Protein AF-A0A519V979-F1 (afdb_mono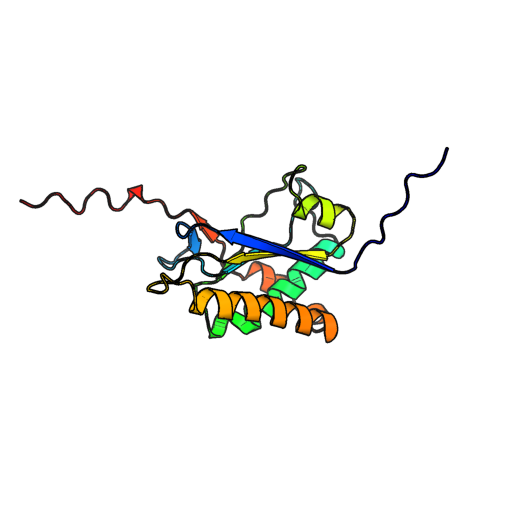mer_lite)

Sequence (162 aa):
MKQLGQWPCFDFGFNLHDQMTLWSVTKTLKPATLSFLAPAIDEELTINEIRKNAMLVIADMFKDLDEYLKQHIGLFDDEFEPRAFGDNFQKAGTSTILIEAGGYQTDFEKQEIRKYYFASILSGLISIASKTYKKQDLKNYFSIPKKRRFYLSKMGNCFKKS

Structure (mmCIF, N/CA/C/O backbone):
data_AF-A0A519V979-F1
#
_entry.id   AF-A0A519V979-F1
#
loop_
_atom_site.group_PDB
_atom_site.id
_atom_site.type_symbol
_atom_site.label_atom_id
_atom_site.label_alt_id
_atom_site.label_comp_id
_atom_site.label_asym_id
_atom_site.label_entity_id
_atom_site.label_seq_id
_atom_site.pdbx_PDB_ins_code
_atom_site.Cartn_x
_atom_site.Cartn_y
_atom_site.Cartn_z
_atom_site.occupancy
_atom_site.B_iso_or_equiv
_atom_site.auth_seq_id
_atom_site.auth_comp_id
_atom_site.auth_asym_id
_atom_site.auth_atom_id
_atom_site.pdbx_PDB_model_num
ATOM 1 N N . MET A 1 1 ? 34.395 -17.304 -15.154 1.00 40.25 1 MET A N 1
ATOM 2 C CA . MET A 1 1 ? 33.653 -16.447 -14.204 1.00 40.25 1 MET A CA 1
ATOM 3 C C . MET A 1 1 ? 32.209 -16.919 -14.178 1.00 40.25 1 MET A C 1
ATOM 5 O O . MET A 1 1 ? 31.544 -16.815 -15.199 1.00 40.25 1 MET A O 1
ATOM 9 N N . LYS A 1 2 ? 31.750 -17.530 -13.078 1.00 33.34 2 LYS A N 1
ATOM 10 C CA . LYS A 1 2 ? 30.326 -17.853 -12.908 1.00 33.34 2 LYS A CA 1
ATOM 11 C C . LYS A 1 2 ? 29.578 -16.526 -12.767 1.00 33.34 2 LYS A C 1
ATOM 13 O O . LYS A 1 2 ? 29.931 -15.745 -11.890 1.00 33.34 2 LYS A O 1
ATOM 18 N N . GLN A 1 3 ? 28.605 -16.265 -13.640 1.00 42.44 3 GLN A N 1
ATOM 19 C CA . GLN A 1 3 ? 27.621 -15.210 -13.403 1.00 42.44 3 GLN A CA 1
ATOM 20 C C . GLN A 1 3 ? 27.000 -15.482 -12.028 1.00 42.44 3 GLN A C 1
ATOM 22 O O . GLN A 1 3 ? 26.520 -16.591 -11.781 1.00 42.44 3 GLN A O 1
ATOM 27 N N . LEU A 1 4 ? 27.094 -14.515 -11.114 1.00 47.34 4 LEU A N 1
ATOM 28 C CA . LEU A 1 4 ? 26.329 -14.545 -9.871 1.00 47.34 4 LEU A CA 1
ATOM 29 C C . LEU A 1 4 ? 24.855 -14.662 -10.274 1.00 47.34 4 LEU A C 1
ATOM 31 O O . LEU A 1 4 ? 24.372 -13.874 -11.084 1.00 47.34 4 LEU A O 1
ATOM 35 N N . GLY A 1 5 ? 24.217 -15.740 -9.819 1.00 46.66 5 GLY A N 1
ATOM 36 C CA . GLY A 1 5 ? 22.949 -16.227 -10.345 1.00 46.66 5 GLY A CA 1
ATOM 37 C C . GLY A 1 5 ? 21.849 -15.173 -10.317 1.00 46.66 5 GLY A C 1
ATOM 38 O O . GLY A 1 5 ? 21.677 -14.470 -9.323 1.00 46.66 5 GLY A O 1
ATOM 39 N N . GLN A 1 6 ? 21.087 -15.109 -11.410 1.00 52.19 6 GLN A N 1
ATOM 40 C CA . GLN A 1 6 ? 19.769 -14.485 -11.420 1.00 52.19 6 GLN A CA 1
ATOM 41 C C . GLN A 1 6 ? 18.950 -15.114 -10.289 1.00 52.19 6 GLN A C 1
ATOM 43 O O . GLN A 1 6 ? 18.637 -16.305 -10.329 1.00 52.19 6 GLN A O 1
ATOM 48 N N . TRP A 1 7 ? 18.656 -14.335 -9.250 1.00 54.75 7 TRP A N 1
ATOM 49 C CA . TRP A 1 7 ? 17.638 -14.710 -8.278 1.00 54.75 7 TRP A CA 1
ATOM 50 C C . TRP A 1 7 ? 16.314 -14.937 -9.020 1.00 54.75 7 TRP A C 1
ATOM 52 O O . TRP A 1 7 ? 16.025 -14.181 -9.954 1.00 54.75 7 TRP A O 1
ATOM 62 N N . PRO A 1 8 ? 15.495 -15.937 -8.640 1.00 55.66 8 PRO A N 1
ATOM 63 C CA . PRO A 1 8 ? 14.117 -15.977 -9.104 1.00 55.66 8 PRO A CA 1
ATOM 64 C C . PRO A 1 8 ? 13.451 -14.672 -8.666 1.00 55.66 8 PRO A C 1
ATOM 66 O O . PRO A 1 8 ? 13.323 -14.401 -7.472 1.00 55.66 8 PRO A O 1
ATOM 69 N N . CYS A 1 9 ? 13.100 -13.832 -9.636 1.00 69.25 9 CYS A N 1
ATOM 70 C CA . CYS A 1 9 ? 12.393 -12.596 -9.358 1.00 69.25 9 CYS A CA 1
ATOM 71 C C . CYS A 1 9 ? 10.903 -12.931 -9.308 1.00 69.25 9 CYS A C 1
ATOM 73 O O . CYS A 1 9 ? 10.332 -13.378 -10.303 1.00 69.25 9 CYS A O 1
ATOM 75 N N . PHE A 1 10 ? 10.308 -12.817 -8.123 1.00 87.12 10 PHE A N 1
ATOM 76 C CA . PHE A 1 10 ? 8.879 -13.034 -7.932 1.00 87.12 10 PHE A CA 1
ATOM 77 C C . PHE A 1 10 ? 8.104 -11.847 -8.508 1.00 87.12 10 PHE A C 1
ATOM 79 O O . PHE A 1 10 ? 8.565 -10.713 -8.415 1.00 87.12 10 PHE A O 1
ATOM 86 N N . ASP A 1 11 ? 6.911 -12.086 -9.057 1.00 94.19 11 ASP A N 1
ATOM 87 C CA . ASP A 1 11 ? 6.093 -10.999 -9.611 1.00 94.19 11 ASP A CA 1
ATOM 88 C C . ASP A 1 11 ? 5.692 -9.979 -8.530 1.00 94.19 11 ASP A C 1
ATOM 90 O O . ASP A 1 11 ? 5.691 -8.776 -8.779 1.00 94.19 11 ASP A O 1
ATOM 94 N N . PHE A 1 12 ? 5.382 -10.453 -7.317 1.00 97.44 12 PHE A N 1
ATOM 95 C CA . PHE A 1 12 ? 4.913 -9.635 -6.196 1.00 97.44 12 PHE A CA 1
ATOM 96 C C . PHE A 1 12 ? 5.542 -10.056 -4.866 1.00 97.44 12 PHE A C 1
ATOM 98 O O . PHE A 1 12 ? 5.843 -11.231 -4.654 1.00 97.44 12 PHE A O 1
ATOM 105 N N . GLY A 1 13 ? 5.669 -9.098 -3.944 1.00 96.69 13 GLY A N 1
ATOM 106 C CA . GLY A 1 13 ? 6.132 -9.3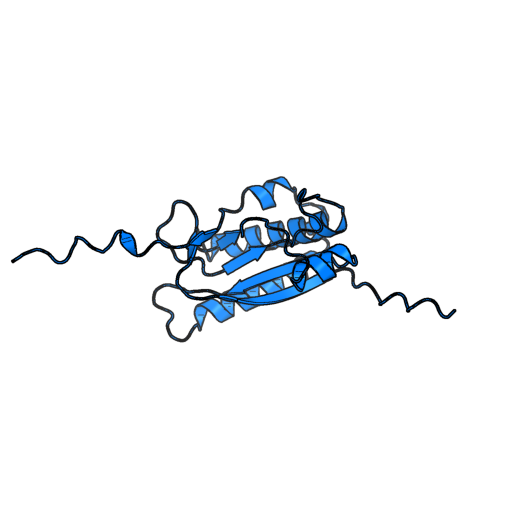28 -2.575 1.00 96.69 13 GLY A CA 1
ATOM 107 C C . GLY A 1 13 ? 5.415 -8.427 -1.572 1.00 96.69 13 GLY A C 1
ATOM 108 O O . GLY A 1 13 ? 5.157 -7.262 -1.857 1.00 96.69 13 GLY A O 1
ATOM 109 N N . PHE A 1 14 ? 5.103 -8.951 -0.386 1.00 97.06 14 PHE A N 1
ATOM 110 C CA . PHE A 1 14 ? 4.528 -8.169 0.712 1.00 97.06 14 PHE A CA 1
ATOM 111 C C . PHE A 1 14 ? 5.593 -7.903 1.774 1.00 97.06 14 PHE A C 1
ATOM 113 O O . PHE A 1 14 ? 6.181 -8.835 2.320 1.00 97.06 14 PHE A O 1
ATOM 120 N N . ASN A 1 15 ? 5.827 -6.628 2.071 1.00 95.88 15 ASN A N 1
ATOM 121 C CA . ASN A 1 15 ? 6.752 -6.168 3.096 1.00 95.88 15 ASN A CA 1
ATOM 122 C C . ASN A 1 15 ? 5.951 -5.715 4.328 1.00 95.88 15 ASN A C 1
ATOM 124 O O . ASN A 1 15 ? 5.365 -4.634 4.344 1.00 95.88 15 ASN A O 1
ATOM 128 N N . LEU A 1 16 ? 5.870 -6.590 5.326 1.00 94.56 16 LEU A N 1
ATOM 129 C CA . LEU A 1 16 ? 4.929 -6.500 6.442 1.00 94.56 16 LEU A CA 1
ATOM 130 C C . LEU A 1 16 ? 5.605 -5.937 7.697 1.00 94.56 16 LEU A C 1
ATOM 132 O O . LEU A 1 16 ? 6.583 -6.512 8.170 1.00 94.56 16 LEU A O 1
ATOM 136 N N . HIS A 1 17 ? 5.057 -4.859 8.259 1.00 90.25 17 HIS A N 1
ATOM 137 C CA . HIS A 1 17 ? 5.614 -4.158 9.419 1.00 90.25 17 HIS A CA 1
ATOM 138 C C . HIS A 1 17 ? 4.547 -3.766 10.446 1.00 90.25 17 HIS A C 1
ATOM 140 O O . HIS A 1 17 ? 3.378 -3.540 10.128 1.00 90.25 17 HIS A O 1
ATOM 146 N N . ASP A 1 18 ? 4.990 -3.616 11.692 1.00 80.56 18 ASP A N 1
ATOM 147 C CA . ASP A 1 18 ? 4.250 -2.925 12.750 1.00 80.56 18 ASP A CA 1
ATOM 148 C C . ASP A 1 18 ? 4.763 -1.478 12.845 1.00 80.56 18 ASP A C 1
ATOM 150 O O . ASP A 1 18 ? 5.965 -1.232 12.748 1.00 80.56 18 ASP A O 1
ATOM 154 N N . GLN A 1 19 ? 3.874 -0.515 13.095 1.00 70.81 19 GLN A N 1
ATOM 155 C CA . GLN A 1 19 ? 4.236 0.887 13.325 1.00 70.81 19 GLN A CA 1
ATOM 156 C C . GLN A 1 19 ? 3.797 1.359 14.715 1.00 70.81 19 GLN A C 1
ATOM 158 O O . GLN A 1 19 ? 2.820 0.884 15.296 1.00 70.81 19 GLN A O 1
ATOM 163 N N . MET A 1 20 ? 4.510 2.346 15.259 1.00 61.66 20 MET A N 1
ATOM 164 C CA . MET A 1 20 ? 4.113 2.987 16.516 1.00 61.66 20 MET A CA 1
ATOM 165 C C . MET A 1 20 ? 2.792 3.762 16.353 1.00 61.66 20 MET A C 1
ATOM 167 O O . MET A 1 20 ? 2.495 4.300 15.292 1.00 61.66 20 MET A O 1
ATOM 171 N N . THR A 1 21 ? 2.022 3.911 17.431 1.00 59.53 21 THR A N 1
ATOM 172 C CA . THR A 1 21 ? 0.708 4.595 17.466 1.00 59.53 21 THR A CA 1
ATOM 173 C C . THR A 1 21 ? 0.753 6.115 17.204 1.00 59.53 21 THR A C 1
ATOM 175 O O . THR A 1 21 ? -0.292 6.760 17.175 1.00 59.53 21 THR A O 1
ATOM 178 N N . LEU A 1 22 ? 1.938 6.708 17.005 1.00 57.75 22 LEU A N 1
ATOM 179 C CA . LEU A 1 22 ? 2.179 8.160 16.903 1.00 57.75 22 LEU A CA 1
ATOM 180 C C . LEU A 1 22 ? 1.956 8.773 15.505 1.00 57.75 22 LEU A C 1
ATOM 182 O O . LEU A 1 22 ? 2.347 9.918 15.254 1.00 57.75 22 LEU A O 1
ATOM 186 N N . TRP A 1 23 ? 1.342 8.042 14.581 1.00 58.12 23 TRP A N 1
ATOM 187 C CA . TRP A 1 23 ? 1.115 8.506 13.213 1.00 58.12 23 TRP A CA 1
ATOM 188 C C . TRP A 1 23 ? -0.357 8.805 12.956 1.00 58.12 23 TRP A C 1
ATOM 190 O O . TRP A 1 23 ? -1.224 8.081 13.439 1.00 58.12 23 TRP A O 1
ATOM 200 N N . SER A 1 24 ? -0.648 9.849 12.175 1.00 59.50 24 SER A N 1
ATOM 201 C CA . SER A 1 24 ? -2.014 10.212 11.787 1.00 59.50 24 SER A CA 1
ATOM 202 C C . SER A 1 24 ? -2.167 10.390 10.283 1.00 59.50 24 SER A C 1
ATOM 204 O O . SER A 1 24 ? -1.204 10.658 9.557 1.00 59.50 24 SER A O 1
ATOM 206 N N . VAL A 1 25 ? -3.404 10.273 9.806 1.00 59.50 25 VAL A N 1
ATOM 207 C CA . VAL A 1 25 ? -3.734 10.559 8.408 1.00 59.50 25 VAL A CA 1
ATOM 208 C C . VAL A 1 25 ? -3.787 12.076 8.193 1.00 59.50 25 VAL A C 1
ATOM 210 O O . VAL A 1 25 ? -4.369 12.818 8.991 1.00 59.50 25 VAL A O 1
ATOM 213 N N . THR A 1 26 ? -3.166 12.566 7.118 1.00 54.88 26 THR A N 1
ATOM 214 C CA . THR A 1 26 ? -3.105 13.995 6.769 1.00 54.88 26 THR A CA 1
ATOM 215 C C . THR A 1 26 ? -4.491 14.635 6.755 1.00 54.88 26 THR A C 1
ATOM 217 O O . THR A 1 26 ? -5.430 14.086 6.197 1.00 54.88 26 THR A O 1
ATOM 220 N N . LYS A 1 27 ? -4.600 15.834 7.349 1.00 53.88 27 LYS A N 1
ATOM 221 C CA . LYS A 1 27 ? -5.848 16.603 7.553 1.00 53.88 27 LYS A CA 1
ATOM 222 C C . LYS A 1 27 ? -6.856 15.968 8.525 1.00 53.88 27 LYS A C 1
ATOM 224 O O . LYS A 1 27 ? -7.979 16.450 8.617 1.00 53.88 27 LYS A O 1
ATOM 229 N N . THR A 1 28 ? -6.451 14.963 9.302 1.00 58.41 28 THR A N 1
ATOM 230 C CA . THR A 1 28 ? -7.291 14.346 10.338 1.00 58.41 28 THR A CA 1
ATOM 231 C C . THR A 1 28 ? -6.536 14.237 11.665 1.00 58.41 28 THR A C 1
ATOM 233 O O . THR A 1 28 ? -5.304 14.263 11.697 1.00 58.41 28 THR A O 1
ATOM 236 N N . LEU A 1 29 ? -7.277 14.114 12.769 1.00 63.50 29 LEU A N 1
ATOM 237 C CA . LEU A 1 29 ? -6.730 13.773 14.092 1.00 63.50 29 LEU A CA 1
ATOM 238 C C . LEU A 1 29 ? -6.770 12.259 14.361 1.00 63.50 29 LEU A C 1
ATOM 240 O O . LEU A 1 29 ? -6.563 11.828 15.492 1.00 63.50 29 LEU A O 1
ATOM 244 N N . LYS A 1 30 ? -7.066 11.453 13.335 1.00 63.25 30 LYS A N 1
ATOM 245 C CA . LYS A 1 30 ? -7.227 10.006 13.457 1.00 63.25 30 LYS A CA 1
ATOM 246 C C . LYS A 1 30 ? -5.884 9.295 13.306 1.00 63.25 30 LYS A C 1
ATOM 248 O O . LYS A 1 30 ? -5.093 9.692 12.443 1.00 63.25 30 LYS A O 1
ATOM 253 N N . PRO A 1 31 ? -5.621 8.247 14.104 1.00 67.50 31 PRO A N 1
ATOM 254 C CA . PRO A 1 31 ? -4.416 7.450 13.946 1.00 67.50 31 PRO A CA 1
ATOM 255 C C . PRO A 1 31 ? -4.395 6.769 12.572 1.00 67.50 31 PRO A C 1
ATOM 257 O O . PRO A 1 31 ? -5.429 6.310 12.085 1.00 67.50 31 PRO A O 1
ATOM 260 N N . ALA A 1 32 ? -3.213 6.695 11.963 1.00 74.69 32 ALA A N 1
ATOM 261 C CA . ALA A 1 32 ? -2.971 5.880 10.780 1.00 74.69 32 ALA A CA 1
ATOM 262 C C . ALA A 1 32 ? -2.923 4.411 11.223 1.00 74.69 32 ALA A C 1
ATOM 264 O O . ALA A 1 32 ? -1.918 3.926 11.741 1.00 74.69 32 ALA A O 1
ATOM 265 N N . THR A 1 33 ? -4.058 3.735 11.104 1.00 81.19 33 THR A N 1
ATOM 266 C CA . THR A 1 33 ? -4.244 2.346 11.530 1.00 81.19 33 THR A CA 1
ATOM 267 C C . THR A 1 33 ? -3.628 1.380 10.538 1.00 81.19 33 THR A C 1
ATOM 269 O O . THR A 1 33 ? -2.982 0.421 10.951 1.00 81.19 33 THR A O 1
ATOM 272 N N . LEU A 1 34 ? -3.769 1.673 9.248 1.00 90.38 34 LEU A N 1
ATOM 273 C CA . LEU A 1 34 ? -3.005 1.033 8.190 1.00 90.38 34 LEU A CA 1
ATOM 274 C C . LEU A 1 34 ? -2.242 2.087 7.410 1.00 90.38 34 LEU A C 1
ATOM 276 O O . LEU A 1 34 ? -2.683 3.231 7.250 1.00 90.38 34 LEU A O 1
ATOM 280 N N . SER A 1 35 ? -1.072 1.712 6.922 1.00 92.38 35 SER A N 1
ATOM 281 C CA . SER A 1 35 ? -0.328 2.554 6.005 1.00 92.38 35 SER A CA 1
ATOM 282 C C . SER A 1 35 ? 0.302 1.739 4.893 1.00 92.38 35 SER A C 1
ATOM 284 O O . SER A 1 35 ? 0.785 0.638 5.144 1.00 92.38 35 SER A O 1
ATOM 286 N N . PHE A 1 36 ? 0.271 2.276 3.676 1.00 96.00 36 PHE A N 1
ATOM 287 C CA . PHE A 1 36 ? 0.729 1.585 2.473 1.00 96.00 36 PHE A CA 1
ATOM 288 C C . PHE A 1 36 ? 1.843 2.359 1.773 1.00 96.00 36 PHE A C 1
ATOM 290 O O . PHE A 1 36 ? 1.865 3.591 1.812 1.00 96.00 36 PHE A O 1
ATOM 297 N N . LEU A 1 37 ? 2.742 1.637 1.106 1.00 96.38 37 LEU A N 1
ATOM 298 C CA . LEU A 1 37 ? 3.765 2.212 0.234 1.00 96.38 37 LEU A CA 1
ATOM 299 C C . LEU A 1 37 ? 4.121 1.233 -0.888 1.00 96.38 37 LEU A C 1
ATOM 301 O O . LEU A 1 37 ? 4.348 0.050 -0.631 1.00 96.38 37 LEU A O 1
ATOM 305 N N . ALA A 1 38 ? 4.203 1.737 -2.119 1.00 97.50 38 ALA A N 1
ATOM 306 C CA . ALA A 1 38 ? 4.961 1.100 -3.190 1.00 97.50 38 ALA A CA 1
ATOM 307 C C . ALA A 1 38 ? 6.391 1.680 -3.163 1.00 97.50 38 ALA A C 1
ATOM 309 O O . ALA A 1 38 ? 6.555 2.841 -3.562 1.00 97.50 38 ALA A O 1
ATOM 310 N N . PRO A 1 39 ? 7.398 0.923 -2.679 1.00 96.31 39 PRO A N 1
ATOM 311 C CA . PRO A 1 39 ? 8.746 1.436 -2.437 1.00 96.31 39 PRO A CA 1
ATOM 312 C C . PRO A 1 39 ? 9.365 2.085 -3.681 1.00 96.31 39 PRO A C 1
ATOM 314 O O . PRO A 1 39 ? 9.005 1.752 -4.816 1.00 96.31 39 PRO A O 1
ATOM 317 N N . ALA A 1 40 ? 10.267 3.043 -3.480 1.00 96.06 40 ALA A N 1
ATOM 318 C CA . ALA A 1 40 ? 10.938 3.723 -4.582 1.00 96.06 40 ALA A CA 1
ATOM 319 C C . ALA A 1 40 ? 12.020 2.819 -5.202 1.00 96.06 40 ALA A C 1
ATOM 321 O O . ALA A 1 40 ? 12.503 1.877 -4.577 1.00 96.06 40 ALA A O 1
ATOM 322 N N . ILE A 1 41 ? 12.396 3.087 -6.456 1.00 94.25 41 ILE A N 1
ATOM 323 C CA . ILE A 1 41 ? 13.483 2.357 -7.144 1.00 94.25 41 ILE A CA 1
ATOM 324 C C . ILE A 1 41 ? 14.759 3.193 -7.303 1.00 94.25 41 ILE A C 1
ATOM 326 O O . ILE A 1 41 ? 15.833 2.635 -7.550 1.00 94.25 41 ILE A O 1
ATOM 330 N N . ASP A 1 42 ? 14.622 4.512 -7.181 1.00 95.06 42 ASP A N 1
ATOM 331 C CA . ASP A 1 42 ? 15.654 5.530 -7.339 1.00 95.06 42 ASP A CA 1
ATOM 332 C C . ASP A 1 42 ? 15.228 6.846 -6.656 1.00 95.06 42 ASP A C 1
ATOM 334 O O . ASP A 1 42 ? 14.083 6.992 -6.214 1.00 95.06 42 ASP A O 1
ATOM 338 N N . GLU A 1 43 ? 16.166 7.790 -6.548 1.00 94.31 43 GLU A N 1
ATOM 339 C CA . GLU A 1 43 ? 15.966 9.096 -5.899 1.00 94.31 43 GLU A CA 1
ATOM 340 C C . GLU A 1 43 ? 14.984 9.989 -6.672 1.00 94.31 43 GLU A C 1
ATOM 342 O O . GLU A 1 43 ? 14.300 10.825 -6.083 1.00 94.31 43 GLU A O 1
ATOM 347 N N . GLU A 1 44 ? 14.868 9.785 -7.984 1.00 95.50 44 GLU A N 1
ATOM 348 C CA . GLU A 1 44 ? 13.925 10.474 -8.865 1.00 95.50 44 GLU A CA 1
ATOM 349 C C . GLU A 1 44 ? 12.473 10.013 -8.672 1.00 95.50 44 GLU A C 1
ATOM 351 O O . GLU A 1 44 ? 11.554 10.600 -9.251 1.00 95.50 44 GLU A O 1
ATOM 356 N N . LEU A 1 45 ? 12.253 8.980 -7.849 1.00 94.62 45 LEU A N 1
ATOM 357 C CA . LEU A 1 45 ? 10.956 8.359 -7.610 1.00 94.62 45 LEU A CA 1
ATOM 358 C C . LEU A 1 45 ? 10.311 7.879 -8.916 1.00 94.62 45 LEU A C 1
ATOM 360 O O . LEU A 1 45 ? 9.092 7.988 -9.100 1.00 94.62 45 LEU A O 1
ATOM 364 N N . THR A 1 46 ? 11.113 7.307 -9.812 1.00 96.44 46 THR A N 1
ATOM 365 C CA . THR A 1 46 ? 10.660 6.764 -11.090 1.00 96.44 46 THR A CA 1
ATOM 366 C C . THR A 1 46 ? 9.564 5.719 -10.874 1.00 96.44 46 THR A C 1
ATOM 368 O O . THR A 1 46 ? 9.595 4.899 -9.949 1.00 96.44 46 THR A O 1
ATOM 371 N N . ILE A 1 47 ? 8.564 5.733 -11.756 1.00 97.56 47 ILE A N 1
ATOM 372 C CA . ILE A 1 47 ? 7.474 4.754 -11.780 1.00 97.56 47 ILE A CA 1
ATOM 373 C C . ILE A 1 47 ? 7.649 3.889 -13.024 1.00 97.56 47 ILE A C 1
ATOM 375 O O . ILE A 1 47 ? 7.148 4.205 -14.102 1.00 97.56 47 ILE A O 1
ATOM 379 N N . ASN A 1 48 ? 8.381 2.787 -12.873 1.00 95.88 48 ASN A N 1
ATOM 380 C CA . ASN A 1 48 ? 8.421 1.732 -13.882 1.00 95.88 48 ASN A CA 1
ATOM 381 C C . ASN A 1 48 ? 7.217 0.782 -13.722 1.00 95.88 48 ASN A C 1
ATOM 383 O O . ASN A 1 48 ? 6.445 0.889 -12.769 1.00 95.88 48 ASN A O 1
ATOM 387 N N . GLU A 1 49 ? 7.059 -0.184 -14.630 1.00 96.81 49 GLU A N 1
ATOM 388 C CA . GLU A 1 49 ? 5.927 -1.123 -14.568 1.00 96.81 49 GLU A CA 1
ATOM 389 C C . GLU A 1 49 ? 5.921 -1.982 -13.288 1.00 96.81 49 GLU A C 1
ATOM 391 O O . GLU A 1 49 ? 4.852 -2.298 -12.770 1.00 96.81 49 GLU A O 1
ATOM 396 N N . ILE A 1 50 ? 7.089 -2.289 -12.709 1.00 96.69 50 ILE A N 1
ATOM 397 C CA . ILE A 1 50 ? 7.191 -3.045 -11.450 1.00 96.69 50 ILE A CA 1
ATOM 398 C C . ILE A 1 50 ? 6.612 -2.236 -10.280 1.00 96.69 50 ILE A C 1
ATOM 400 O O . ILE A 1 50 ? 5.797 -2.754 -9.512 1.00 96.69 50 ILE A O 1
ATOM 404 N N . ARG A 1 51 ? 6.976 -0.953 -10.147 1.00 97.62 51 ARG A N 1
ATOM 405 C CA . ARG A 1 51 ? 6.427 -0.049 -9.115 1.00 97.62 51 ARG A CA 1
ATOM 406 C C . ARG A 1 51 ? 4.969 0.268 -9.352 1.00 97.62 51 ARG A C 1
ATOM 408 O O . ARG A 1 51 ? 4.165 0.166 -8.431 1.00 97.62 51 ARG A O 1
ATOM 415 N N . LYS A 1 52 ? 4.604 0.530 -10.600 1.00 98.44 52 LYS A N 1
ATOM 416 C CA . LYS A 1 52 ? 3.219 0.762 -10.999 1.00 98.44 52 LYS A CA 1
ATOM 417 C C . LYS A 1 52 ? 2.306 -0.407 -10.633 1.00 98.44 52 LYS A C 1
ATOM 419 O O . LYS A 1 52 ? 1.238 -0.169 -10.085 1.00 98.44 52 LYS A O 1
ATOM 424 N N . ASN A 1 53 ? 2.716 -1.656 -10.856 1.00 98.50 53 ASN A N 1
ATOM 425 C CA . ASN A 1 53 ? 1.921 -2.822 -10.456 1.00 98.50 53 ASN A CA 1
ATOM 426 C C . ASN A 1 53 ? 1.655 -2.853 -8.942 1.00 98.50 53 ASN A C 1
ATOM 428 O O . ASN A 1 53 ? 0.513 -3.065 -8.540 1.00 98.50 53 ASN A O 1
ATOM 432 N N . ALA A 1 54 ? 2.667 -2.582 -8.109 1.00 98.44 54 ALA A N 1
ATOM 433 C CA . ALA A 1 54 ? 2.483 -2.482 -6.659 1.00 98.44 54 ALA A CA 1
ATOM 434 C C . ALA A 1 54 ? 1.516 -1.345 -6.281 1.00 98.44 54 ALA A C 1
ATOM 436 O O . ALA A 1 54 ? 0.601 -1.550 -5.485 1.00 98.44 54 ALA A O 1
ATOM 437 N N . MET A 1 55 ? 1.656 -0.172 -6.909 1.00 98.56 55 MET A N 1
ATOM 438 C CA . MET A 1 55 ? 0.757 0.973 -6.700 1.00 98.56 55 MET A CA 1
ATOM 439 C C . MET A 1 55 ? -0.697 0.643 -7.066 1.00 98.56 55 MET A C 1
ATOM 441 O O . MET A 1 55 ? -1.619 1.012 -6.343 1.00 98.56 55 MET A O 1
ATOM 445 N N . LEU A 1 56 ? -0.919 -0.074 -8.170 1.00 98.69 56 LEU A N 1
ATOM 446 C CA . LEU A 1 56 ? -2.258 -0.466 -8.614 1.00 98.69 56 LEU A CA 1
ATOM 447 C C . LEU A 1 56 ? -2.905 -1.493 -7.676 1.00 98.69 56 LEU A C 1
ATOM 449 O O . LEU A 1 56 ? -4.102 -1.397 -7.412 1.00 98.69 56 LEU A O 1
ATOM 453 N N . VAL A 1 57 ? -2.132 -2.440 -7.135 1.00 98.75 57 VAL A N 1
ATOM 454 C CA . VAL A 1 57 ? -2.638 -3.369 -6.109 1.00 98.75 57 VAL A CA 1
ATOM 455 C C . VAL A 1 57 ? -2.995 -2.610 -4.829 1.00 98.75 57 VAL A C 1
ATOM 457 O O . VAL A 1 57 ? -4.063 -2.834 -4.268 1.00 98.75 57 VAL A O 1
ATOM 460 N N . ILE A 1 58 ? -2.167 -1.649 -4.404 1.00 98.56 58 ILE A N 1
ATOM 461 C CA . ILE A 1 58 ? -2.481 -0.784 -3.256 1.00 98.56 58 ILE A CA 1
ATOM 462 C C . ILE A 1 58 ? -3.761 0.031 -3.502 1.00 98.56 58 ILE A C 1
ATOM 464 O O . ILE A 1 58 ? -4.545 0.220 -2.576 1.00 98.56 58 ILE A O 1
ATOM 468 N N . ALA A 1 59 ? -4.012 0.489 -4.732 1.00 98.25 59 ALA A N 1
ATOM 469 C CA . ALA A 1 59 ? -5.248 1.195 -5.070 1.00 98.25 59 ALA A CA 1
ATOM 470 C C . ALA A 1 59 ? -6.499 0.304 -4.922 1.00 98.25 59 ALA A C 1
ATOM 472 O O . ALA A 1 59 ? -7.519 0.775 -4.416 1.00 98.25 59 ALA A O 1
ATOM 473 N N . ASP A 1 60 ? -6.419 -0.974 -5.311 1.00 98.00 60 ASP A N 1
ATOM 474 C CA . ASP A 1 60 ? -7.471 -1.966 -5.036 1.00 98.00 60 ASP A CA 1
ATOM 475 C C . ASP A 1 60 ? -7.651 -2.176 -3.523 1.00 98.00 60 ASP A C 1
ATOM 477 O O . ASP A 1 60 ? -8.762 -2.047 -3.012 1.00 98.00 60 ASP A O 1
ATOM 481 N N . MET A 1 61 ? -6.553 -2.405 -2.793 1.00 98.00 61 MET A N 1
ATOM 482 C CA . MET A 1 61 ? -6.582 -2.599 -1.338 1.00 98.00 61 MET A CA 1
ATOM 483 C C . MET A 1 61 ? -7.219 -1.416 -0.607 1.00 98.00 61 MET A C 1
ATOM 485 O O . MET A 1 61 ? -8.029 -1.602 0.300 1.00 98.00 61 MET A O 1
ATOM 489 N N . PHE A 1 62 ? -6.870 -0.190 -0.999 1.00 97.19 62 PHE A N 1
ATOM 490 C CA . PHE A 1 62 ? -7.449 1.016 -0.423 1.00 97.19 62 PHE A CA 1
ATOM 491 C C . PHE A 1 62 ? -8.953 1.092 -0.679 1.00 97.19 62 PHE A C 1
ATOM 493 O O . PHE A 1 62 ? -9.708 1.325 0.261 1.00 97.19 62 PHE A O 1
ATOM 500 N N . LYS A 1 63 ? -9.393 0.848 -1.919 1.00 95.88 63 LYS A N 1
ATOM 501 C CA . LYS A 1 63 ? -10.815 0.847 -2.276 1.00 95.88 63 LYS A CA 1
ATOM 502 C C . LYS A 1 63 ? -11.616 -0.142 -1.421 1.00 95.88 63 LYS A C 1
ATOM 504 O O . LYS A 1 63 ? -12.694 0.212 -0.956 1.00 95.88 63 LYS A O 1
ATOM 509 N N . ASP A 1 64 ? -11.091 -1.346 -1.209 1.00 95.56 64 ASP A N 1
ATOM 510 C CA . ASP A 1 64 ? -11.785 -2.395 -0.455 1.00 95.56 64 ASP A CA 1
ATOM 511 C C . ASP A 1 64 ? -11.852 -2.101 1.054 1.00 95.56 64 ASP A C 1
ATOM 513 O O . ASP A 1 64 ? -12.797 -2.509 1.728 1.00 95.56 64 ASP A O 1
ATOM 517 N N . LEU A 1 65 ? -10.849 -1.410 1.607 1.00 95.00 65 LEU A N 1
ATOM 518 C CA . LEU A 1 65 ? -10.727 -1.183 3.051 1.00 95.00 65 LEU A CA 1
ATOM 519 C C . LEU A 1 65 ? -11.251 0.174 3.523 1.00 95.00 65 LEU A C 1
ATOM 521 O O . LEU A 1 65 ? -11.628 0.287 4.692 1.00 95.00 65 LEU A O 1
ATOM 525 N N . ASP A 1 66 ? -11.257 1.205 2.674 1.00 92.56 66 ASP A N 1
ATOM 526 C CA . ASP A 1 66 ? -11.592 2.575 3.091 1.00 92.56 66 ASP A CA 1
ATOM 527 C C . ASP A 1 66 ? -13.019 2.678 3.645 1.00 92.56 66 ASP A C 1
ATOM 529 O O . ASP A 1 66 ? -13.263 3.435 4.581 1.00 92.56 66 ASP A O 1
ATOM 533 N N . GLU A 1 67 ? -13.956 1.849 3.171 1.00 88.81 67 GLU A N 1
ATOM 534 C CA . GLU A 1 67 ? -15.320 1.804 3.712 1.00 88.81 67 GLU A CA 1
ATOM 535 C C . GLU A 1 67 ? -15.366 1.416 5.199 1.00 88.81 67 GLU A C 1
ATOM 537 O O . GLU A 1 67 ? -16.212 1.933 5.938 1.00 88.81 67 GLU A O 1
ATOM 542 N N . TYR A 1 68 ? -14.431 0.570 5.645 1.00 89.44 68 TYR A N 1
ATOM 543 C CA . TYR A 1 68 ? -14.321 0.085 7.023 1.00 89.44 68 TYR A CA 1
ATOM 544 C C . TYR A 1 68 ? -13.380 0.945 7.878 1.00 89.44 68 TYR A C 1
ATOM 546 O O . TYR A 1 68 ? -13.622 1.142 9.067 1.00 89.44 68 TYR A O 1
ATOM 554 N N . LEU A 1 69 ? -12.323 1.494 7.272 1.00 85.19 69 LEU A N 1
ATOM 555 C CA . LEU A 1 69 ? -11.281 2.290 7.928 1.00 85.19 69 LEU A CA 1
ATOM 556 C C . LEU A 1 69 ? -11.288 3.754 7.469 1.00 85.19 69 LEU A C 1
ATOM 558 O O . LEU A 1 69 ? -10.232 4.356 7.263 1.00 85.19 69 LEU A O 1
ATOM 562 N N . LYS A 1 70 ? -12.477 4.357 7.346 1.00 84.44 70 LYS A N 1
ATOM 563 C CA . LYS A 1 70 ? -12.643 5.734 6.853 1.00 84.44 70 LYS A CA 1
ATOM 564 C C . LYS A 1 70 ? -11.713 6.707 7.568 1.00 84.44 70 LYS A C 1
ATOM 566 O O . LYS A 1 70 ? -11.911 7.020 8.751 1.00 84.44 70 LYS A O 1
ATOM 571 N N . GLN A 1 71 ? -10.764 7.260 6.810 1.00 83.44 71 GLN A N 1
ATOM 572 C CA . GLN A 1 71 ? -9.755 8.220 7.282 1.00 83.44 71 GLN A CA 1
ATOM 573 C C . GLN A 1 71 ? -8.719 7.650 8.274 1.00 83.44 71 GLN A C 1
ATOM 575 O O . GLN A 1 71 ? -8.090 8.413 9.007 1.00 83.44 71 GLN A O 1
ATOM 580 N N . HIS A 1 72 ? -8.542 6.331 8.309 1.00 84.75 72 HIS A N 1
ATOM 581 C CA . HIS A 1 72 ? -7.534 5.625 9.109 1.00 84.75 72 HIS A CA 1
ATOM 582 C C . HIS A 1 72 ? -6.463 4.935 8.250 1.00 84.75 72 HIS A C 1
ATOM 584 O O . HIS A 1 72 ? -5.565 4.287 8.789 1.00 84.75 72 HIS A O 1
ATOM 590 N N . ILE A 1 73 ? -6.533 5.090 6.927 1.00 90.31 73 ILE A N 1
ATOM 591 C CA . ILE A 1 73 ? -5.527 4.602 5.985 1.00 90.31 73 ILE A CA 1
ATOM 592 C C . ILE A 1 73 ? -4.681 5.780 5.501 1.00 90.31 73 ILE A C 1
ATOM 594 O O . ILE A 1 73 ? -5.219 6.823 5.125 1.00 90.31 73 ILE A O 1
ATOM 598 N N . GLY A 1 74 ? -3.358 5.614 5.525 1.00 88.88 74 GLY A N 1
ATOM 599 C CA . GLY A 1 74 ? -2.405 6.616 5.054 1.00 88.88 74 GLY A CA 1
ATOM 600 C C . GLY A 1 74 ? -1.400 6.065 4.041 1.00 88.88 74 GLY A C 1
ATOM 601 O O . GLY A 1 74 ? -0.941 4.938 4.175 1.00 88.88 74 GLY A O 1
ATOM 602 N N . LEU A 1 75 ? -1.003 6.866 3.059 1.00 89.88 75 LEU A N 1
ATOM 603 C CA . LEU A 1 75 ? 0.127 6.561 2.179 1.00 89.88 75 LEU A CA 1
ATOM 604 C C . LEU A 1 75 ? 1.421 7.149 2.754 1.00 89.88 75 LEU A C 1
ATOM 606 O O . LEU A 1 75 ? 1.407 8.302 3.185 1.00 89.88 75 LEU A O 1
ATOM 610 N N . PHE A 1 76 ? 2.531 6.411 2.781 1.00 84.88 76 PHE A N 1
ATOM 611 C CA . PHE A 1 76 ? 3.816 7.011 3.168 1.00 84.88 76 PHE A CA 1
ATOM 612 C C . PHE A 1 76 ? 4.249 8.098 2.184 1.00 84.88 76 PHE A C 1
ATOM 614 O O . PHE A 1 76 ? 3.830 8.115 1.027 1.00 84.88 76 PHE A O 1
ATOM 621 N N . ASP A 1 77 ? 5.088 9.017 2.663 1.00 82.25 77 ASP A N 1
ATOM 622 C CA . ASP A 1 77 ? 5.863 9.843 1.750 1.00 82.25 77 ASP A CA 1
ATOM 623 C C . ASP A 1 77 ? 6.883 8.950 1.041 1.00 82.25 77 ASP A C 1
ATOM 625 O O . ASP A 1 77 ? 7.550 8.131 1.672 1.00 82.25 77 ASP A O 1
ATOM 629 N N . ASP A 1 78 ? 6.949 9.087 -0.279 1.00 79.00 78 ASP A N 1
ATOM 630 C CA . ASP A 1 78 ? 7.937 8.396 -1.091 1.00 79.00 78 ASP A CA 1
ATOM 631 C C . ASP A 1 78 ? 9.324 8.984 -0.778 1.00 79.00 78 ASP A C 1
ATOM 633 O O . ASP A 1 78 ? 9.571 10.167 -1.019 1.00 79.00 78 ASP A O 1
ATOM 637 N N . GLU A 1 79 ? 10.221 8.159 -0.249 1.00 88.25 79 GLU A N 1
ATOM 638 C CA . GLU A 1 79 ? 11.640 8.462 -0.072 1.00 88.25 79 GLU A CA 1
ATOM 639 C C . GLU A 1 79 ? 12.428 7.218 -0.480 1.00 88.25 79 GLU A C 1
ATOM 641 O O . GLU A 1 79 ? 12.068 6.105 -0.092 1.00 88.25 79 GLU A O 1
ATOM 646 N N . PHE A 1 80 ? 13.468 7.404 -1.292 1.00 90.81 80 PHE A N 1
ATOM 647 C CA . PHE A 1 80 ? 14.369 6.320 -1.656 1.00 90.81 80 PHE A CA 1
ATOM 648 C C . PHE A 1 80 ? 15.456 6.168 -0.595 1.00 90.81 80 PHE A C 1
ATOM 650 O O . PHE A 1 80 ? 16.201 7.105 -0.312 1.00 90.81 80 PHE A O 1
ATOM 657 N N . GLU A 1 81 ? 15.575 4.970 -0.038 1.00 91.00 81 GLU A N 1
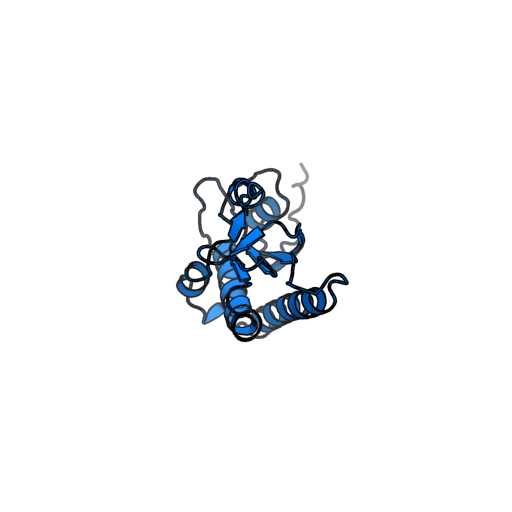ATOM 658 C CA . GLU A 1 81 ? 16.630 4.583 0.887 1.00 91.00 81 GLU A CA 1
ATOM 659 C C . GLU A 1 81 ? 17.324 3.331 0.325 1.00 91.00 81 GLU A C 1
ATOM 661 O O . GLU A 1 81 ? 16.789 2.223 0.414 1.00 91.00 81 GLU A O 1
ATOM 666 N N . PRO A 1 82 ? 18.546 3.449 -0.229 1.00 88.69 82 PRO A N 1
ATOM 667 C CA . PRO A 1 82 ? 19.230 2.338 -0.894 1.00 88.69 82 PRO A CA 1
ATOM 668 C C . PRO A 1 82 ? 19.521 1.146 0.030 1.00 88.69 82 PRO A C 1
ATOM 670 O O . PRO A 1 82 ? 19.813 0.050 -0.449 1.00 88.69 82 PRO A O 1
ATOM 673 N N . ARG A 1 83 ? 19.453 1.321 1.355 1.00 90.88 83 ARG A N 1
ATOM 674 C CA . ARG A 1 83 ? 19.597 0.233 2.338 1.00 90.88 83 ARG A CA 1
ATOM 675 C C . ARG A 1 83 ? 18.262 -0.408 2.722 1.00 90.88 83 ARG A C 1
ATOM 677 O O . ARG A 1 83 ? 18.265 -1.420 3.423 1.00 90.88 83 ARG A O 1
ATOM 684 N N . ALA A 1 84 ? 17.130 0.154 2.301 1.00 91.38 84 ALA A N 1
ATOM 685 C CA . ALA A 1 84 ? 15.812 -0.353 2.644 1.00 91.38 84 ALA A CA 1
ATOM 686 C C . ALA A 1 84 ? 15.533 -1.674 1.922 1.00 91.38 84 ALA A C 1
ATOM 688 O O . ALA A 1 84 ? 15.817 -1.850 0.736 1.00 91.38 84 ALA A O 1
ATOM 689 N N . PHE A 1 85 ? 14.943 -2.621 2.650 1.00 91.19 85 PHE A N 1
ATOM 690 C CA . PHE A 1 85 ? 14.561 -3.918 2.096 1.00 91.19 85 PHE A CA 1
ATOM 691 C C . PHE A 1 85 ? 13.569 -3.764 0.932 1.00 91.19 85 PHE A C 1
ATOM 693 O O . PHE A 1 85 ? 13.758 -4.368 -0.120 1.00 91.19 85 PHE A O 1
ATOM 700 N N . GLY A 1 86 ? 12.547 -2.917 1.106 1.00 92.38 86 GLY A N 1
ATOM 701 C CA . GLY A 1 86 ? 11.507 -2.691 0.101 1.00 92.38 86 GLY A CA 1
ATOM 702 C C . GLY A 1 86 ? 12.068 -2.171 -1.221 1.00 92.38 86 GLY A C 1
ATOM 703 O O . GLY A 1 86 ? 11.821 -2.775 -2.260 1.00 92.38 86 GLY A O 1
ATOM 704 N N . ASP A 1 87 ? 12.874 -1.112 -1.170 1.00 94.44 87 ASP A N 1
ATOM 705 C CA . ASP A 1 87 ? 13.470 -0.476 -2.350 1.00 94.44 87 ASP A CA 1
ATOM 706 C C . ASP A 1 87 ? 14.376 -1.438 -3.124 1.00 94.44 87 ASP A C 1
ATOM 708 O O . ASP A 1 87 ? 14.322 -1.512 -4.352 1.00 94.44 87 ASP A O 1
ATOM 712 N N . ASN A 1 88 ? 15.171 -2.243 -2.413 1.00 93.38 88 ASN A N 1
ATOM 713 C CA . ASN A 1 88 ? 16.057 -3.218 -3.044 1.00 93.38 88 ASN A CA 1
ATOM 714 C C . ASN A 1 88 ? 15.286 -4.324 -3.779 1.00 93.38 88 ASN A C 1
ATOM 716 O O . ASN A 1 88 ? 15.651 -4.670 -4.903 1.00 93.38 88 ASN A O 1
ATOM 720 N N . PHE A 1 89 ? 14.204 -4.851 -3.198 1.00 93.38 89 PHE A N 1
ATOM 721 C CA . PHE A 1 89 ? 13.356 -5.846 -3.869 1.00 93.38 89 PHE A CA 1
ATOM 722 C C . PHE A 1 89 ? 12.563 -5.240 -5.029 1.00 93.38 89 PHE A C 1
ATOM 724 O O . PHE A 1 89 ? 12.458 -5.849 -6.097 1.00 93.38 89 PHE A O 1
ATOM 731 N N . GLN A 1 90 ? 12.083 -4.009 -4.857 1.00 94.94 90 GLN A N 1
ATOM 732 C CA . GLN A 1 90 ? 11.420 -3.251 -5.907 1.00 94.94 90 GLN A CA 1
ATOM 733 C C . GLN A 1 90 ? 12.331 -3.052 -7.122 1.00 94.94 90 GLN A C 1
ATOM 735 O O . GLN A 1 90 ? 11.948 -3.342 -8.259 1.00 94.94 90 GLN A O 1
ATOM 740 N N . LYS A 1 91 ? 13.563 -2.604 -6.874 1.00 93.19 91 LYS A N 1
ATOM 741 C CA . LYS A 1 91 ? 14.595 -2.385 -7.889 1.00 93.19 91 LYS A CA 1
ATOM 742 C C . LYS A 1 91 ? 15.067 -3.685 -8.539 1.00 93.19 91 LYS A C 1
ATOM 744 O O . LYS A 1 91 ? 15.348 -3.693 -9.735 1.00 93.19 91 LYS A O 1
ATOM 749 N N . ALA A 1 92 ? 15.119 -4.782 -7.782 1.00 92.25 92 ALA A N 1
ATOM 750 C CA . ALA A 1 92 ? 15.467 -6.107 -8.296 1.00 92.25 92 ALA A CA 1
ATOM 751 C C . ALA A 1 92 ? 14.388 -6.714 -9.215 1.00 92.25 92 ALA A C 1
ATOM 753 O O . ALA A 1 92 ? 14.673 -7.683 -9.918 1.00 92.25 92 ALA A O 1
ATOM 754 N N . GLY A 1 93 ? 13.180 -6.136 -9.249 1.00 94.12 93 GLY A N 1
ATOM 755 C CA . GLY A 1 93 ? 12.112 -6.504 -10.182 1.00 94.12 93 GLY A CA 1
ATOM 756 C C . GLY A 1 93 ? 10.865 -7.114 -9.540 1.00 94.12 93 GLY A C 1
ATOM 757 O O . GLY A 1 93 ? 9.994 -7.577 -10.267 1.00 94.12 93 GLY A O 1
ATOM 758 N N . THR A 1 94 ? 10.751 -7.111 -8.210 1.00 95.75 94 THR A N 1
ATOM 759 C CA . THR A 1 94 ? 9.563 -7.606 -7.499 1.00 95.75 94 THR A CA 1
ATOM 760 C C . THR A 1 94 ? 8.612 -6.453 -7.198 1.00 95.75 94 THR A C 1
ATOM 762 O O . THR A 1 94 ? 9.012 -5.489 -6.548 1.00 95.75 94 THR A O 1
ATOM 765 N N . SER A 1 95 ? 7.341 -6.537 -7.608 1.00 97.62 95 SER A N 1
ATOM 766 C CA . SER A 1 95 ? 6.327 -5.542 -7.233 1.00 97.62 95 SER A CA 1
ATOM 767 C C . SER A 1 95 ? 6.025 -5.642 -5.735 1.00 97.62 95 SER A C 1
ATOM 769 O O . SER A 1 95 ? 5.189 -6.429 -5.293 1.00 97.62 95 SER A O 1
ATOM 771 N N . THR A 1 96 ? 6.752 -4.856 -4.949 1.00 97.31 96 THR A N 1
ATOM 772 C CA . THR A 1 96 ? 6.768 -4.888 -3.491 1.00 97.31 96 THR A CA 1
ATOM 773 C C . THR A 1 96 ? 5.711 -3.946 -2.928 1.00 97.31 96 THR A C 1
ATOM 775 O O . THR A 1 96 ? 5.633 -2.775 -3.288 1.00 97.31 96 THR A O 1
ATOM 778 N N . ILE A 1 97 ? 4.886 -4.464 -2.026 1.00 98.25 97 ILE A N 1
ATOM 779 C CA . ILE A 1 97 ? 3.807 -3.745 -1.353 1.00 98.25 97 ILE A CA 1
ATOM 780 C C . ILE A 1 97 ? 4.146 -3.712 0.129 1.00 98.25 97 ILE A C 1
ATOM 782 O O . ILE A 1 97 ? 4.179 -4.755 0.782 1.00 98.25 97 ILE A O 1
ATOM 786 N N . LEU A 1 98 ? 4.410 -2.526 0.666 1.00 96.94 98 LEU A N 1
ATOM 787 C CA . LEU A 1 98 ? 4.614 -2.346 2.096 1.00 96.94 98 LEU A CA 1
ATOM 788 C C . LEU A 1 98 ? 3.279 -2.090 2.788 1.00 96.94 98 LEU A C 1
ATOM 790 O O . LEU A 1 98 ? 2.485 -1.265 2.328 1.00 96.94 98 LEU A O 1
ATOM 794 N N . ILE A 1 99 ? 3.060 -2.782 3.907 1.00 95.56 99 ILE A N 1
ATOM 795 C CA . ILE A 1 99 ? 1.915 -2.570 4.793 1.00 95.56 99 ILE A CA 1
ATOM 796 C C . ILE A 1 99 ? 2.423 -2.372 6.221 1.00 95.56 99 ILE A C 1
ATOM 798 O O . ILE A 1 99 ? 3.139 -3.220 6.747 1.00 95.56 99 ILE A O 1
ATOM 802 N N . GLU A 1 100 ? 2.011 -1.277 6.857 1.00 91.25 100 GLU A N 1
ATOM 803 C CA . GLU A 1 100 ? 2.300 -0.975 8.262 1.00 91.25 100 GLU A CA 1
ATOM 804 C C . GLU A 1 100 ? 1.021 -0.913 9.106 1.00 91.25 100 GLU A C 1
ATOM 806 O O . GLU A 1 100 ? 0.134 -0.093 8.848 1.00 91.25 100 GLU A O 1
ATOM 811 N N . ALA A 1 101 ? 0.947 -1.727 10.162 1.00 87.38 101 ALA A N 1
ATOM 812 C CA . ALA A 1 101 ? -0.159 -1.746 11.125 1.00 87.38 101 ALA A CA 1
ATOM 813 C C . ALA A 1 101 ? 0.141 -0.889 12.360 1.00 87.38 101 ALA A C 1
ATOM 815 O O . ALA A 1 101 ? 1.106 -1.138 13.081 1.00 87.38 101 ALA A O 1
ATOM 816 N N . GLY A 1 102 ? -0.664 0.151 12.594 1.00 83.00 102 GLY A N 1
ATOM 817 C CA . GLY A 1 102 ? -0.401 1.163 13.618 1.00 83.00 102 GLY A CA 1
ATOM 818 C C . GLY A 1 102 ? -1.273 1.077 14.848 1.00 83.00 102 GLY A C 1
ATOM 819 O O . GLY A 1 102 ? -1.299 0.065 15.543 1.00 83.00 102 GLY A O 1
ATOM 820 N N . GLY A 1 103 ? -1.929 2.195 15.155 1.00 78.50 103 GLY A N 1
ATOM 821 C CA . GLY A 1 103 ? -2.854 2.320 16.275 1.00 78.50 103 GLY A CA 1
ATOM 822 C C . GLY A 1 103 ? -4.299 2.437 15.815 1.00 78.50 103 GLY A C 1
ATOM 823 O O . GLY A 1 103 ? -4.578 3.008 14.762 1.00 78.50 103 GLY A O 1
ATOM 824 N N . TYR A 1 104 ? -5.228 1.968 16.639 1.00 78.19 104 TYR A N 1
ATOM 825 C CA . TYR A 1 104 ? -6.653 2.242 16.498 1.00 78.19 104 TYR A CA 1
ATOM 826 C C . TYR A 1 104 ? -7.191 2.710 17.846 1.00 78.19 104 TYR A C 1
ATOM 828 O O . TYR A 1 104 ? -6.783 2.216 18.900 1.00 78.19 104 TYR A O 1
ATOM 836 N N . GLN A 1 105 ? -8.049 3.730 17.825 1.00 71.94 105 GLN A N 1
ATOM 837 C CA . GLN A 1 105 ? -8.568 4.309 19.058 1.00 71.94 105 GLN A CA 1
ATOM 838 C C . GLN A 1 105 ? -9.340 3.221 19.819 1.00 71.94 105 GLN A C 1
ATOM 840 O O . GLN A 1 105 ? -10.158 2.524 19.230 1.00 71.94 105 GLN A O 1
ATOM 845 N N . THR A 1 106 ? -9.057 3.066 21.115 1.00 72.12 106 THR A N 1
ATOM 846 C CA . THR A 1 106 ? -9.642 2.053 22.024 1.00 72.12 106 THR A CA 1
ATOM 847 C C . THR A 1 106 ? -9.290 0.575 21.773 1.00 72.12 106 THR A C 1
ATOM 849 O O . THR A 1 106 ? -9.823 -0.280 22.471 1.00 72.12 106 THR A O 1
ATOM 852 N N . ASP A 1 107 ? -8.347 0.253 20.878 1.00 80.00 107 ASP A N 1
ATOM 853 C CA . ASP A 1 107 ? -7.901 -1.132 20.620 1.00 80.00 107 ASP A CA 1
ATOM 854 C C . ASP A 1 107 ? -6.507 -1.425 21.210 1.00 80.00 107 ASP A C 1
ATOM 856 O O . ASP A 1 107 ? -5.522 -1.600 20.490 1.00 80.00 107 ASP A O 1
ATOM 860 N N . PHE A 1 108 ? -6.401 -1.448 22.542 1.00 73.69 108 PHE A N 1
ATOM 861 C CA . PHE A 1 108 ? -5.119 -1.662 23.236 1.00 73.69 108 PHE A CA 1
ATOM 862 C C . PHE A 1 108 ? -4.514 -3.050 22.976 1.00 73.69 108 PHE A C 1
ATOM 864 O O . PHE A 1 108 ? -3.297 -3.181 22.866 1.00 73.69 108 PHE A O 1
ATOM 871 N N . GLU A 1 109 ? -5.363 -4.065 22.805 1.00 80.56 109 GLU A N 1
ATOM 872 C CA . GLU A 1 109 ? -4.966 -5.455 22.529 1.00 80.56 109 GLU A CA 1
ATOM 873 C C . GLU A 1 109 ? -4.728 -5.733 21.027 1.00 80.56 109 GLU A C 1
ATOM 875 O O . GLU A 1 109 ? -4.424 -6.867 20.625 1.00 80.56 109 GLU A O 1
ATOM 880 N N . LYS A 1 110 ? -4.870 -4.702 20.177 1.00 81.75 110 LYS A N 1
ATOM 881 C CA . LYS A 1 110 ? -4.716 -4.742 18.713 1.00 81.75 110 LYS A CA 1
ATOM 882 C C . LYS A 1 110 ? -5.601 -5.792 18.009 1.00 81.75 110 LYS A C 1
ATOM 884 O O . LYS A 1 110 ? -5.197 -6.351 16.986 1.00 81.75 110 LYS A O 1
ATOM 889 N N . GLN A 1 111 ? -6.770 -6.129 18.556 1.00 85.94 111 GLN A N 1
ATOM 890 C CA . GLN A 1 111 ? -7.655 -7.144 17.96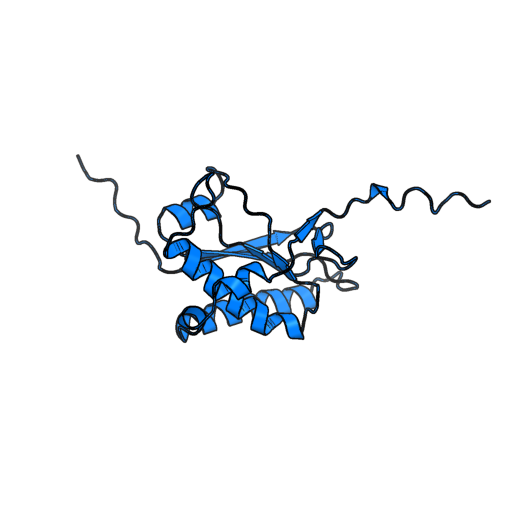7 1.00 85.94 111 GLN A CA 1
ATOM 891 C C . GLN A 1 111 ? -8.291 -6.657 16.663 1.00 85.94 111 GLN A C 1
ATOM 893 O O . GLN A 1 111 ? -8.344 -7.405 15.688 1.00 85.94 111 GLN A O 1
ATOM 898 N N . GLU A 1 112 ? -8.732 -5.403 16.621 1.00 86.50 112 GLU A N 1
ATOM 899 C CA . GLU A 1 112 ? -9.324 -4.801 15.425 1.00 86.50 112 GLU A CA 1
ATOM 900 C C . GLU A 1 112 ? -8.253 -4.542 14.367 1.00 86.50 112 GLU A C 1
ATOM 902 O O . GLU A 1 112 ? -8.433 -4.878 13.198 1.00 86.50 112 GLU A O 1
ATOM 907 N N . ILE A 1 113 ? -7.084 -4.045 14.777 1.00 87.94 113 ILE A N 1
ATOM 908 C CA . ILE A 1 113 ? -5.971 -3.783 1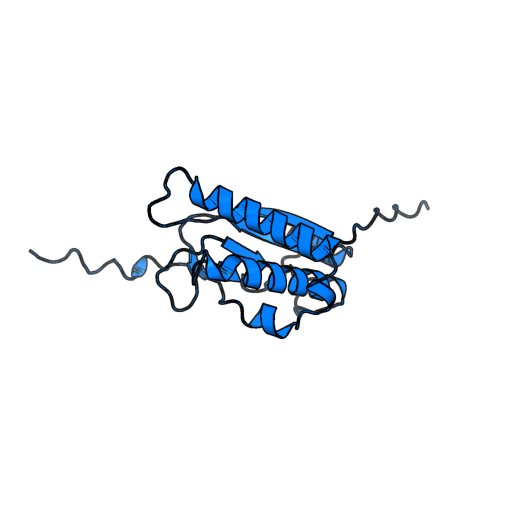3.853 1.00 87.94 113 ILE A CA 1
ATOM 909 C C . ILE A 1 113 ? -5.539 -5.063 13.135 1.00 87.94 113 ILE A C 1
ATOM 911 O O . ILE A 1 113 ? -5.357 -5.046 11.919 1.00 87.94 113 ILE A O 1
ATOM 915 N N . ARG A 1 114 ? -5.434 -6.192 13.852 1.00 89.88 114 ARG A N 1
ATOM 916 C CA . ARG A 1 114 ? -5.092 -7.485 13.237 1.00 89.88 114 ARG A CA 1
ATOM 917 C C . ARG A 1 114 ? -6.108 -7.925 12.187 1.00 89.88 114 ARG A C 1
ATOM 919 O O . ARG A 1 114 ? -5.697 -8.460 11.159 1.00 89.88 114 ARG A O 1
ATOM 926 N N . LYS A 1 115 ? -7.406 -7.676 12.407 1.00 92.19 115 LYS A N 1
ATOM 927 C CA . LYS A 1 115 ? -8.451 -7.980 11.416 1.00 92.19 115 LYS A CA 1
ATOM 928 C C . LYS A 1 115 ? -8.229 -7.188 10.134 1.00 92.19 115 LYS A C 1
ATOM 930 O O . LYS A 1 115 ? -8.197 -7.782 9.061 1.00 92.19 115 LYS A O 1
ATOM 935 N N . TYR A 1 116 ? -8.020 -5.876 10.238 1.00 93.12 116 TYR A N 1
ATOM 936 C CA . TYR A 1 116 ? -7.808 -5.035 9.059 1.00 93.12 116 TYR A CA 1
ATOM 937 C C . TYR A 1 116 ? -6.472 -5.303 8.368 1.00 93.12 116 TYR A C 1
ATOM 939 O O . TYR A 1 116 ? -6.402 -5.293 7.142 1.00 93.12 116 TYR A O 1
ATOM 947 N N . TYR A 1 117 ? -5.424 -5.600 9.133 1.00 93.69 117 TYR A N 1
ATOM 948 C CA . TYR A 1 117 ? -4.129 -5.978 8.581 1.00 93.69 117 TYR A CA 1
ATOM 949 C C . TYR A 1 117 ? -4.230 -7.269 7.767 1.00 93.69 117 TYR A C 1
ATOM 951 O O . TYR A 1 117 ? -3.832 -7.301 6.603 1.00 93.69 117 TYR A O 1
ATOM 959 N N . PHE A 1 118 ? -4.874 -8.299 8.319 1.00 95.44 118 PHE A N 1
ATOM 960 C CA . PHE A 1 118 ? -5.160 -9.527 7.584 1.00 95.44 118 PHE A CA 1
ATOM 961 C C . PHE A 1 118 ? -6.046 -9.275 6.356 1.00 95.44 118 PHE A C 1
ATOM 963 O O . PHE A 1 118 ? -5.733 -9.754 5.267 1.00 95.44 118 PHE A O 1
ATOM 970 N N . ALA A 1 119 ? -7.112 -8.482 6.501 1.00 96.44 119 ALA A N 1
ATOM 971 C CA . ALA A 1 119 ? -7.991 -8.122 5.391 1.00 96.44 119 ALA A CA 1
ATOM 972 C C . ALA A 1 119 ? -7.232 -7.402 4.263 1.00 96.44 119 ALA A C 1
ATOM 974 O O . ALA A 1 119 ? -7.515 -7.643 3.093 1.00 96.44 119 ALA A O 1
ATOM 975 N N . SER A 1 120 ? -6.230 -6.581 4.591 1.00 97.06 120 SER A N 1
ATOM 976 C CA . SER A 1 120 ? -5.395 -5.905 3.593 1.00 97.06 120 SER A CA 1
ATOM 977 C C . SER A 1 120 ? -4.507 -6.856 2.803 1.00 97.06 120 SER A C 1
ATOM 979 O O . SER A 1 120 ? -4.441 -6.754 1.578 1.00 97.06 120 SER A O 1
ATOM 981 N N . ILE A 1 121 ? -3.908 -7.840 3.475 1.00 97.94 121 ILE A N 1
ATOM 982 C CA . ILE A 1 121 ? -3.142 -8.897 2.812 1.00 97.94 121 ILE A CA 1
ATOM 983 C C . ILE A 1 121 ? -4.075 -9.701 1.899 1.00 97.94 121 ILE A C 1
ATOM 985 O O . ILE A 1 121 ? -3.750 -9.938 0.738 1.00 97.94 121 ILE A O 1
ATOM 989 N N . LEU A 1 122 ? -5.259 -10.073 2.393 1.00 98.38 122 LEU A N 1
ATOM 990 C CA . LEU A 1 122 ? -6.243 -10.832 1.625 1.00 98.38 122 LEU A CA 1
ATOM 991 C C . LEU A 1 122 ? -6.735 -10.068 0.387 1.00 98.38 122 LEU A C 1
ATOM 993 O O . LEU A 1 122 ? -6.768 -10.647 -0.696 1.00 98.38 122 LEU A O 1
ATOM 997 N N . SER A 1 123 ? -7.075 -8.783 0.521 1.00 98.31 123 SER A N 1
ATOM 998 C CA . SER A 1 123 ? -7.478 -7.937 -0.612 1.00 98.31 123 SER A CA 1
ATOM 999 C C . SER A 1 123 ? -6.357 -7.838 -1.654 1.00 98.31 123 SER A C 1
ATOM 1001 O O . SER A 1 123 ? -6.601 -8.070 -2.839 1.00 98.31 123 SER A O 1
ATOM 1003 N N . GLY A 1 124 ? -5.105 -7.633 -1.225 1.00 98.44 124 GLY A N 1
ATOM 1004 C CA . GLY A 1 124 ? -3.952 -7.628 -2.129 1.00 98.44 124 GLY A CA 1
ATOM 1005 C C . GLY A 1 124 ? -3.783 -8.955 -2.879 1.00 98.44 124 GLY A C 1
ATOM 1006 O O . GLY A 1 124 ? -3.617 -8.966 -4.099 1.00 98.44 124 GLY A O 1
ATOM 1007 N N . LEU A 1 125 ? -3.894 -10.088 -2.178 1.00 98.62 125 LEU A N 1
ATOM 1008 C CA . LEU A 1 125 ? -3.829 -11.421 -2.788 1.00 98.62 125 LEU A CA 1
ATOM 1009 C C . LEU A 1 125 ? -4.966 -11.660 -3.791 1.00 98.62 125 LEU A C 1
ATOM 1011 O O . LEU A 1 125 ? -4.713 -12.169 -4.884 1.00 98.62 125 LEU A O 1
ATOM 1015 N N . ILE A 1 126 ? -6.202 -11.275 -3.455 1.00 98.56 126 ILE A N 1
ATOM 1016 C CA . ILE A 1 126 ? -7.360 -11.380 -4.356 1.00 98.56 126 ILE A CA 1
ATOM 1017 C C . ILE A 1 126 ? -7.146 -10.515 -5.598 1.00 98.56 126 ILE A C 1
ATOM 1019 O O . ILE A 1 126 ? -7.404 -10.985 -6.710 1.00 98.56 126 ILE A O 1
ATOM 1023 N N . SER A 1 127 ? -6.646 -9.289 -5.420 1.00 98.62 127 SER A N 1
ATOM 1024 C CA . SER A 1 127 ? -6.366 -8.365 -6.516 1.00 98.62 127 SER A CA 1
ATOM 1025 C C . SER A 1 127 ? -5.349 -8.946 -7.498 1.00 98.62 127 SER A C 1
ATOM 1027 O O . SER A 1 127 ? -5.587 -8.959 -8.710 1.00 98.62 127 SER A O 1
ATOM 1029 N N . ILE A 1 128 ? -4.258 -9.522 -6.980 1.00 98.56 128 ILE A N 1
ATOM 1030 C CA . ILE A 1 128 ? -3.218 -10.185 -7.777 1.00 98.56 128 ILE A CA 1
ATOM 1031 C C . ILE A 1 128 ? -3.784 -11.419 -8.493 1.00 98.56 128 ILE A C 1
ATOM 1033 O O . ILE A 1 128 ? -3.671 -11.525 -9.718 1.00 98.56 128 ILE A O 1
ATOM 1037 N N . ALA A 1 129 ? -4.431 -12.330 -7.759 1.00 98.44 129 ALA A N 1
ATOM 1038 C CA . ALA A 1 129 ? -4.954 -13.587 -8.299 1.00 98.44 129 ALA A CA 1
ATOM 1039 C C . ALA A 1 129 ? -6.023 -13.358 -9.381 1.00 98.44 129 ALA A C 1
ATOM 1041 O O . ALA A 1 129 ? -6.017 -14.011 -10.426 1.00 98.44 129 ALA A O 1
ATOM 1042 N N . SER A 1 130 ? -6.902 -12.380 -9.158 1.00 98.19 130 SER A N 1
ATOM 1043 C CA . SER A 1 130 ? -7.986 -12.012 -10.077 1.00 98.19 130 SER A CA 1
ATOM 1044 C C . SER A 1 130 ? -7.544 -11.016 -11.154 1.00 98.19 130 SER A C 1
ATOM 1046 O O . SER A 1 130 ? -8.309 -10.710 -12.070 1.00 98.19 130 SER A O 1
ATOM 1048 N N . LYS A 1 131 ? -6.312 -10.497 -11.055 1.00 98.19 131 LYS A N 1
ATOM 1049 C CA . LYS A 1 131 ? -5.737 -9.457 -11.921 1.00 98.19 131 LYS A CA 1
ATOM 1050 C C . LYS A 1 131 ? -6.598 -8.188 -12.002 1.00 98.19 131 LYS A C 1
ATOM 1052 O O . LYS A 1 131 ? -6.593 -7.512 -13.034 1.00 98.19 131 LYS A O 1
ATOM 1057 N N . THR A 1 132 ? -7.342 -7.852 -10.947 1.00 98.31 132 THR A N 1
ATOM 1058 C CA . THR A 1 132 ? -8.208 -6.658 -10.927 1.00 98.31 132 THR A CA 1
ATOM 1059 C C . THR A 1 132 ? -7.395 -5.371 -10.929 1.00 98.31 132 THR A C 1
ATOM 1061 O O . THR A 1 132 ? -7.802 -4.429 -11.608 1.00 98.31 132 THR A O 1
ATOM 1064 N N . TYR A 1 133 ? -6.195 -5.374 -10.333 1.00 98.38 133 TYR A N 1
ATOM 1065 C CA . TYR A 1 133 ? -5.277 -4.229 -10.350 1.00 98.38 133 TYR A CA 1
ATOM 1066 C C . TYR A 1 133 ? -4.953 -3.746 -11.770 1.00 98.38 133 TYR A C 1
ATOM 1068 O O . TYR A 1 133 ? -4.716 -2.564 -11.988 1.00 98.38 133 TYR A O 1
ATOM 1076 N N . LYS A 1 134 ? -5.000 -4.624 -12.784 1.00 97.94 134 LYS A N 1
ATOM 1077 C CA . LYS A 1 134 ? -4.775 -4.233 -14.188 1.00 97.94 134 LYS A CA 1
ATOM 1078 C C . LYS A 1 134 ? -5.849 -3.292 -14.739 1.00 97.94 134 LYS A C 1
ATOM 1080 O O . LYS A 1 134 ? -5.639 -2.682 -15.782 1.00 97.94 134 LYS A O 1
ATOM 1085 N N . LYS A 1 135 ? -7.005 -3.219 -14.078 1.00 97.56 135 LYS A N 1
ATOM 1086 C CA . LYS A 1 135 ? -8.127 -2.336 -14.418 1.00 97.56 135 LYS A CA 1
ATOM 1087 C C . LYS A 1 135 ? -8.165 -1.075 -13.546 1.00 97.56 135 LYS A C 1
ATOM 1089 O O . LYS A 1 135 ? -9.051 -0.250 -13.749 1.00 97.56 135 LYS A O 1
ATOM 1094 N N . GLN A 1 136 ? -7.259 -0.939 -12.576 1.00 97.38 136 GLN A N 1
ATOM 1095 C CA . GLN A 1 136 ? -7.161 0.257 -11.744 1.00 97.38 136 GLN A CA 1
ATOM 1096 C C . GLN A 1 136 ? -6.546 1.429 -12.510 1.00 97.38 136 GLN A C 1
ATOM 1098 O O . GLN A 1 136 ? -5.756 1.248 -13.438 1.00 97.38 136 GLN A O 1
ATOM 1103 N N . ASP A 1 137 ? -6.898 2.643 -12.087 1.00 97.12 137 ASP A N 1
ATOM 1104 C CA . ASP A 1 137 ? -6.224 3.868 -12.517 1.00 97.12 137 ASP A CA 1
ATOM 1105 C C . ASP A 1 137 ? -5.158 4.227 -11.476 1.00 97.12 137 ASP A C 1
ATOM 1107 O O . ASP A 1 137 ? -5.422 4.253 -10.272 1.00 97.12 137 ASP A O 1
ATOM 1111 N N . LEU A 1 138 ? -3.952 4.551 -11.940 1.00 96.94 138 LEU A N 1
ATOM 1112 C CA . LEU A 1 138 ? -2.853 5.002 -11.092 1.00 96.94 138 LEU A CA 1
ATOM 1113 C C . LEU A 1 138 ? -3.231 6.240 -10.256 1.00 96.94 138 LEU A C 1
ATOM 1115 O O . LEU A 1 138 ? -2.736 6.415 -9.145 1.00 96.94 138 LEU A O 1
ATOM 1119 N N . LYS A 1 139 ? -4.154 7.079 -10.742 1.00 97.31 139 LYS A N 1
ATOM 1120 C CA . LYS A 1 139 ? -4.689 8.224 -9.987 1.00 97.31 139 LYS A CA 1
ATOM 1121 C C . LYS A 1 139 ? -5.331 7.817 -8.663 1.00 97.31 139 LYS A C 1
ATOM 1123 O O . LYS A 1 139 ? -5.273 8.594 -7.713 1.00 97.31 139 LYS A O 1
ATOM 1128 N N . ASN A 1 140 ? -5.904 6.616 -8.575 1.00 96.75 140 ASN A N 1
ATOM 1129 C CA . ASN A 1 140 ? -6.536 6.138 -7.348 1.00 96.75 140 ASN A CA 1
ATOM 1130 C C . ASN A 1 140 ? -5.496 5.911 -6.246 1.00 96.75 140 ASN A C 1
ATOM 1132 O O . ASN A 1 140 ? -5.750 6.280 -5.103 1.00 96.75 140 ASN A O 1
ATOM 1136 N N . TYR A 1 141 ? -4.294 5.434 -6.588 1.00 97.31 141 TYR A N 1
ATOM 1137 C CA . TYR A 1 141 ? -3.174 5.366 -5.642 1.00 97.31 141 TYR A CA 1
ATOM 1138 C C . TYR A 1 141 ? -2.799 6.757 -5.112 1.00 97.31 141 TYR A C 1
ATOM 1140 O O . TYR A 1 141 ? -2.692 6.963 -3.907 1.00 97.31 141 TYR A O 1
ATOM 1148 N N . PHE A 1 142 ? -2.668 7.747 -5.999 1.00 95.19 142 PHE A N 1
ATOM 1149 C CA . PHE A 1 142 ? -2.325 9.117 -5.598 1.00 95.19 142 PHE A CA 1
ATOM 1150 C C . PHE A 1 142 ? -3.449 9.854 -4.859 1.00 95.19 142 PHE A C 1
ATOM 1152 O O . PHE A 1 142 ? -3.199 10.889 -4.240 1.00 95.19 142 PHE A O 1
ATOM 1159 N N . SER A 1 143 ? -4.678 9.338 -4.910 1.00 93.81 143 SER A N 1
ATOM 1160 C CA . SER A 1 143 ? -5.804 9.872 -4.142 1.00 93.81 143 SER A CA 1
ATOM 1161 C C . SER A 1 143 ? -5.774 9.460 -2.666 1.00 93.81 143 SER A C 1
ATOM 1163 O O . SER A 1 143 ? -6.447 10.093 -1.849 1.00 93.81 143 SER A O 1
ATOM 1165 N N . ILE A 1 144 ? -4.976 8.442 -2.309 1.00 92.94 144 ILE A N 1
ATOM 1166 C CA . ILE A 1 144 ? -4.849 7.963 -0.931 1.00 92.94 144 ILE A CA 1
ATOM 1167 C C . ILE A 1 144 ? -4.257 9.088 -0.066 1.00 92.94 144 ILE A C 1
ATOM 1169 O O . ILE A 1 144 ? -3.197 9.635 -0.393 1.00 92.94 144 ILE A O 1
ATOM 1173 N N . PRO A 1 145 ? -4.899 9.456 1.057 1.00 89.25 145 PRO A N 1
ATOM 1174 C CA . PRO A 1 145 ? -4.378 10.494 1.935 1.00 89.25 145 PRO A CA 1
ATOM 1175 C C . PRO A 1 145 ? -2.979 10.150 2.461 1.00 89.25 145 PRO A C 1
ATOM 1177 O O . PRO A 1 145 ? -2.755 9.061 2.975 1.00 89.25 145 PRO A O 1
ATOM 1180 N N . LYS A 1 146 ? -2.032 11.091 2.415 1.00 85.56 146 LYS A N 1
ATOM 1181 C CA . LYS A 1 146 ? -0.685 10.876 2.973 1.00 85.56 146 LYS A CA 1
ATOM 1182 C C . LYS A 1 146 ? -0.703 10.689 4.498 1.00 85.56 146 LYS A C 1
ATOM 1184 O O . LYS A 1 146 ? -1.466 11.354 5.202 1.00 85.56 146 LYS A O 1
ATOM 1189 N N . LYS A 1 147 ? 0.177 9.857 5.040 1.00 76.06 147 LYS A N 1
ATOM 1190 C CA . LYS A 1 147 ? 0.483 9.712 6.471 1.00 76.06 147 LYS A CA 1
ATOM 1191 C C . LYS A 1 147 ? 1.391 10.864 6.916 1.00 76.06 147 LYS A C 1
ATOM 1193 O O . LYS A 1 147 ? 2.276 11.272 6.178 1.00 76.06 147 LYS A O 1
ATOM 1198 N N . ARG A 1 148 ? 1.198 11.400 8.126 1.00 65.38 148 ARG A N 1
ATOM 1199 C CA . ARG A 1 148 ? 2.112 12.383 8.745 1.00 65.38 148 ARG A CA 1
ATOM 1200 C C . ARG A 1 148 ? 2.379 12.047 10.205 1.00 65.38 148 ARG A C 1
ATOM 1202 O O . ARG A 1 148 ? 1.555 11.425 10.877 1.00 65.38 148 ARG A O 1
ATOM 1209 N N . ARG A 1 149 ? 3.538 12.479 10.712 1.00 56.81 149 ARG A N 1
ATOM 1210 C CA . ARG A 1 149 ? 3.887 12.322 12.131 1.00 56.81 149 ARG A CA 1
ATOM 1211 C C . ARG A 1 149 ? 2.996 13.218 12.981 1.00 56.81 149 ARG A C 1
ATOM 1213 O O . ARG A 1 149 ? 2.870 14.410 12.692 1.00 56.81 149 ARG A O 1
ATOM 1220 N N . PHE A 1 150 ? 2.399 12.671 14.037 1.00 55.66 150 PHE A N 1
ATOM 1221 C CA . PHE A 1 150 ? 1.651 13.479 14.991 1.00 55.66 150 PHE A CA 1
ATOM 1222 C C . PHE A 1 150 ? 2.646 14.286 15.838 1.00 55.66 150 PHE A C 1
ATOM 1224 O O . PHE A 1 150 ? 3.457 13.724 16.574 1.00 55.66 150 PHE A O 1
ATOM 1231 N N . TYR A 1 151 ? 2.630 15.617 15.726 1.00 44.44 151 TYR A N 1
ATOM 1232 C CA . TYR A 1 151 ? 3.422 16.482 16.603 1.00 44.44 151 TYR A CA 1
ATOM 1233 C C . TYR A 1 151 ? 2.683 16.655 17.937 1.00 44.44 151 TYR A C 1
ATOM 1235 O O . TYR A 1 151 ? 1.738 17.435 18.037 1.00 44.44 151 TYR A O 1
ATOM 1243 N N . LEU A 1 152 ? 3.150 15.972 18.986 1.00 43.72 152 LEU A N 1
ATOM 1244 C CA . LEU A 1 152 ? 2.674 16.142 20.370 1.00 43.72 152 LEU A CA 1
ATOM 1245 C C . LEU A 1 152 ? 2.848 17.575 20.921 1.00 43.72 152 LEU A C 1
ATOM 1247 O O . LEU A 1 152 ? 2.259 17.916 21.945 1.00 43.72 152 LEU A O 1
ATOM 1251 N N . SER A 1 153 ? 3.598 18.456 20.248 1.00 35.28 153 SER A N 1
ATOM 1252 C CA . SER A 1 153 ? 3.909 19.804 20.749 1.00 35.28 153 SER A CA 1
ATOM 1253 C C . SER A 1 153 ? 2.716 20.768 20.835 1.00 35.28 153 SER A C 1
ATOM 1255 O O . SER A 1 153 ? 2.860 21.842 21.413 1.00 35.28 153 SER A O 1
ATOM 1257 N N . LYS A 1 154 ? 1.525 20.416 20.326 1.00 39.84 154 LYS A N 1
ATOM 1258 C CA . LYS A 1 154 ? 0.322 21.269 20.438 1.00 39.84 154 LYS A CA 1
ATOM 1259 C C . LYS A 1 154 ? -0.627 20.933 21.595 1.00 39.84 154 LYS A C 1
ATOM 1261 O O . LYS A 1 154 ? -1.579 21.677 21.800 1.00 39.84 154 LYS A O 1
ATOM 1266 N N . MET A 1 155 ? -0.350 19.906 22.403 1.00 40.59 155 MET A N 1
ATOM 1267 C CA . MET A 1 155 ? -1.080 19.665 23.666 1.00 40.59 155 MET A CA 1
ATOM 1268 C C . MET A 1 155 ? -0.371 20.243 24.906 1.00 40.59 155 MET A C 1
ATOM 1270 O O . MET A 1 155 ? -0.804 20.016 26.030 1.00 40.59 155 MET A O 1
ATOM 1274 N N . GLY A 1 156 ? 0.684 21.043 24.721 1.00 39.53 156 GLY A N 1
ATOM 1275 C CA . GLY A 1 156 ? 1.455 21.649 25.814 1.00 39.53 156 GLY A CA 1
ATOM 1276 C C . GLY A 1 156 ? 0.835 22.874 26.498 1.00 39.53 156 GLY A C 1
ATOM 1277 O O . GLY A 1 156 ? 1.491 23.446 27.356 1.00 39.53 156 GLY A O 1
ATOM 1278 N N . ASN A 1 157 ? -0.390 23.299 26.155 1.00 41.03 157 ASN A N 1
ATOM 1279 C CA . ASN A 1 157 ? -0.997 24.516 26.730 1.00 41.03 157 ASN A CA 1
ATOM 1280 C C . ASN A 1 157 ? -2.405 24.337 27.329 1.00 41.03 157 ASN A C 1
ATOM 1282 O O . ASN A 1 157 ? -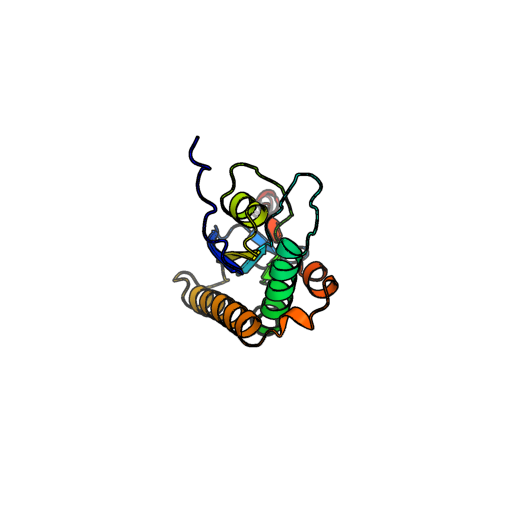3.059 25.330 27.634 1.00 41.03 157 ASN A O 1
ATOM 1286 N N . CYS A 1 158 ? -2.878 23.105 27.557 1.00 44.19 158 CYS A N 1
ATOM 1287 C CA . CYS A 1 158 ? -4.168 22.875 28.236 1.00 44.19 158 CYS A CA 1
ATOM 1288 C C . CYS A 1 158 ? -4.068 22.558 29.743 1.00 44.19 158 CYS A C 1
ATOM 1290 O O . CYS A 1 158 ? -5.096 22.425 30.393 1.00 44.19 158 CYS A O 1
ATOM 1292 N N . PHE A 1 159 ? -2.864 22.527 30.328 1.00 44.09 159 PHE A N 1
ATOM 1293 C CA . PHE A 1 159 ? -2.647 22.365 31.778 1.00 44.09 159 PHE A CA 1
ATOM 1294 C C . PHE A 1 159 ? -2.027 23.612 32.433 1.00 44.09 159 PHE A C 1
ATOM 1296 O O . PHE A 1 159 ? -1.091 23.529 33.222 1.00 44.09 159 PHE A O 1
ATOM 1303 N N . LYS A 1 160 ? -2.566 24.795 32.122 1.00 42.84 160 LYS A N 1
ATOM 1304 C CA . LYS A 1 160 ? -2.442 25.973 32.994 1.00 42.84 160 LYS A CA 1
ATOM 1305 C C . LYS A 1 160 ? -3.815 26.606 33.202 1.00 42.84 160 LYS A C 1
ATOM 1307 O O . LYS A 1 160 ? -4.160 27.592 32.561 1.00 42.84 160 LYS A O 1
ATOM 1312 N N . LYS A 1 161 ? -4.598 26.006 34.099 1.00 41.16 161 LYS A N 1
ATOM 1313 C CA . LYS A 1 161 ? -5.680 26.673 34.832 1.00 41.16 161 LYS A CA 1
ATOM 1314 C C . LYS A 1 161 ? -5.749 26.111 36.251 1.00 41.16 161 LYS A C 1
ATOM 1316 O O . LYS A 1 161 ? -6.383 25.085 36.465 1.00 41.16 161 LYS A O 1
ATOM 1321 N N . SER A 1 162 ? -5.082 26.809 37.164 1.00 42.44 162 SER A N 1
ATOM 1322 C CA . SER A 1 162 ? -5.579 27.269 38.471 1.00 42.44 162 SER A CA 1
ATOM 1323 C C . SER A 1 162 ? -4.458 28.057 39.131 1.00 42.44 162 SER A C 1
ATOM 1325 O O . SER A 1 162 ? -3.388 27.438 39.331 1.00 42.44 162 SER A O 1
#

Radius of gyration: 17.62 Å; chains: 1; bounding box: 49×45×53 Å

pLDDT: mean 83.07, std 18.73, range [33.34, 98.75]

Secondary structure (DSSP, 8-state):
-PPPP-----SEEEEEEE--TTEEETTSSSB-SEEEE---SSTT----HHHHHHHHHHHHHHHHHHTTSTTTEEEPPP---TT-HHHHHHHHT-EEEEEEE---TT-TT-HHHHHHHHHHHHHHHHHHHHTGGGG--HHHHHHSPBEEE--GGGSTTSS---

Foldseek 3Di:
DDDPDLDPQAQAAEAEEEDEQQKFFPPDPFTQQKEKEQAAQDQVSDDDPLSLLLLLLVLQLCVVCCVPCVRNYAYEDHGHDVPDPNNVSSNSRHSYMYMYGYDHPPPPVCPVSVVSSVSSVVSSVCCVVVVVSVVGDSVSSVVGTHMDGRDPVVVVPPPPDD